Protein AF-A0A078QZM4-F1 (afdb_monomer_lite)

Structure (mmCIF, N/CA/C/O backbone):
data_AF-A0A078QZM4-F1
#
_entry.id   AF-A0A078QZM4-F1
#
loop_
_atom_site.group_PDB
_atom_site.id
_atom_site.type_symbol
_atom_site.label_atom_id
_atom_site.label_alt_id
_atom_site.label_comp_id
_atom_site.label_asym_id
_atom_site.label_entity_id
_atom_site.label_seq_id
_atom_site.pdbx_PDB_ins_code
_atom_site.Cartn_x
_atom_site.Cartn_y
_atom_site.Cartn_z
_atom_site.occupancy
_atom_site.B_iso_or_equiv
_atom_site.auth_seq_id
_atom_site.auth_comp_id
_atom_site.auth_asym_id
_atom_site.auth_atom_id
_atom_site.pdbx_PDB_model_num
ATOM 1 N N . MET A 1 1 ? 25.929 3.990 -8.352 1.00 57.75 1 MET A N 1
ATOM 2 C CA . MET A 1 1 ? 25.516 3.808 -9.764 1.00 57.75 1 MET A CA 1
ATOM 3 C C . MET A 1 1 ? 26.126 2.574 -10.441 1.00 57.75 1 MET A C 1
ATOM 5 O O . MET A 1 1 ? 25.554 2.129 -11.422 1.00 57.75 1 MET A O 1
ATOM 9 N N . ALA A 1 2 ? 27.191 1.959 -9.903 1.00 61.19 2 ALA A N 1
ATOM 10 C CA . ALA A 1 2 ? 27.818 0.764 -10.492 1.00 61.19 2 ALA A CA 1
ATOM 11 C C . ALA A 1 2 ? 26.961 -0.523 -10.456 1.00 61.19 2 ALA A C 1
ATOM 13 O O . ALA A 1 2 ? 27.176 -1.423 -11.256 1.00 61.19 2 ALA A O 1
ATOM 14 N N . PHE A 1 3 ? 25.991 -0.639 -9.543 1.00 68.69 3 PHE A N 1
ATOM 15 C CA . PHE A 1 3 ? 25.136 -1.832 -9.453 1.00 68.69 3 PHE A CA 1
ATOM 16 C C . PHE A 1 3 ? 24.144 -1.923 -10.626 1.00 68.69 3 PHE A C 1
ATOM 18 O O . PHE A 1 3 ? 24.035 -2.961 -11.264 1.00 68.69 3 PHE A O 1
ATOM 25 N N . ILE A 1 4 ? 23.487 -0.807 -10.965 1.00 68.25 4 ILE A N 1
ATOM 26 C CA . ILE A 1 4 ? 22.484 -0.736 -12.043 1.00 68.25 4 ILE A CA 1
ATOM 27 C C . ILE A 1 4 ? 23.132 -0.978 -13.412 1.00 68.25 4 ILE A C 1
ATOM 29 O O . ILE A 1 4 ? 22.571 -1.684 -14.240 1.00 68.25 4 ILE A O 1
ATOM 33 N N . SER A 1 5 ? 24.345 -0.465 -13.633 1.00 73.12 5 SER A N 1
ATOM 34 C CA . SER A 1 5 ? 25.075 -0.651 -14.894 1.00 73.12 5 SER A CA 1
ATOM 35 C C . SER A 1 5 ? 25.530 -2.094 -15.158 1.00 73.12 5 SER A C 1
ATOM 37 O O . SER A 1 5 ? 25.967 -2.378 -16.266 1.00 73.12 5 SER A O 1
ATOM 39 N N . ASN A 1 6 ? 25.447 -2.992 -14.168 1.00 78.94 6 ASN A N 1
ATOM 40 C CA . ASN A 1 6 ? 25.807 -4.410 -14.299 1.00 78.94 6 ASN A CA 1
ATOM 41 C C . ASN A 1 6 ? 24.588 -5.344 -14.442 1.00 78.94 6 ASN A C 1
ATOM 43 O O . ASN A 1 6 ? 24.764 -6.555 -14.558 1.00 78.94 6 ASN A O 1
ATOM 47 N N . LEU A 1 7 ? 23.354 -4.823 -14.423 1.00 79.38 7 LEU A N 1
ATOM 48 C CA . LEU A 1 7 ? 22.159 -5.647 -14.619 1.00 79.38 7 LEU A CA 1
ATOM 49 C C . LEU A 1 7 ? 21.873 -5.871 -16.111 1.00 79.38 7 LEU A C 1
ATOM 51 O O . LEU A 1 7 ? 21.985 -4.968 -16.936 1.00 79.38 7 LEU A O 1
ATOM 55 N N . SER A 1 8 ? 21.414 -7.078 -16.444 1.00 86.75 8 SER A N 1
ATOM 56 C CA . SER A 1 8 ? 20.887 -7.401 -17.774 1.00 86.75 8 SER A CA 1
ATOM 57 C C . SER A 1 8 ? 19.615 -6.596 -18.091 1.00 86.75 8 SER A C 1
ATOM 59 O O . SER A 1 8 ? 18.845 -6.259 -17.186 1.00 86.75 8 SER A O 1
ATOM 61 N N . ALA A 1 9 ? 19.353 -6.334 -19.376 1.00 83.00 9 ALA A N 1
ATOM 62 C CA . ALA A 1 9 ? 18.152 -5.630 -19.839 1.00 83.00 9 ALA A CA 1
ATOM 63 C C . ALA A 1 9 ? 16.825 -6.160 -19.241 1.00 83.00 9 ALA A C 1
ATOM 65 O O . ALA A 1 9 ? 16.053 -5.339 -18.739 1.00 83.00 9 ALA A O 1
ATOM 66 N N . PRO A 1 10 ? 16.553 -7.484 -19.191 1.00 84.38 10 PRO A N 1
ATOM 67 C CA . PRO A 1 10 ? 15.331 -7.979 -18.558 1.00 84.38 10 PRO A CA 1
ATOM 68 C C . PRO A 1 10 ? 15.318 -7.707 -17.052 1.00 84.38 10 PRO A C 1
ATOM 70 O O . PRO A 1 10 ? 14.311 -7.245 -16.525 1.00 84.38 10 PRO A O 1
ATOM 73 N N . SER A 1 11 ? 16.433 -7.919 -16.344 1.00 84.75 11 SER A N 1
ATOM 74 C CA . SER A 1 11 ? 16.488 -7.616 -14.908 1.00 84.75 11 SER A CA 1
ATOM 75 C C . SER A 1 11 ? 16.268 -6.129 -14.612 1.00 84.75 11 SER A C 1
ATOM 77 O O . SER A 1 11 ? 15.552 -5.810 -13.670 1.00 84.75 11 SER A O 1
ATOM 79 N N . LEU A 1 12 ? 16.799 -5.221 -15.443 1.00 85.75 12 LEU A N 1
ATOM 80 C CA . LEU A 1 12 ? 16.556 -3.781 -15.314 1.00 85.75 12 LEU A CA 1
ATOM 81 C C . LEU A 1 12 ? 15.077 -3.436 -15.486 1.00 85.75 12 LEU A C 1
ATOM 83 O O . LEU A 1 12 ? 14.534 -2.698 -14.668 1.00 85.75 12 LEU A O 1
ATOM 87 N N . PHE A 1 13 ? 14.422 -3.999 -16.504 1.00 85.00 13 PHE A N 1
ATOM 88 C CA . PHE A 1 13 ? 12.990 -3.813 -16.742 1.00 85.00 13 PHE A CA 1
ATOM 89 C C . PHE A 1 13 ? 12.158 -4.223 -15.519 1.00 85.00 13 PHE A C 1
ATOM 91 O O . PHE A 1 13 ? 11.382 -3.423 -14.994 1.00 85.00 13 PHE A O 1
ATOM 98 N N . TRP A 1 14 ? 12.384 -5.432 -14.997 1.00 84.62 14 TRP A N 1
ATOM 99 C CA . TRP A 1 14 ? 11.675 -5.937 -13.820 1.00 84.62 14 TRP A CA 1
ATOM 100 C 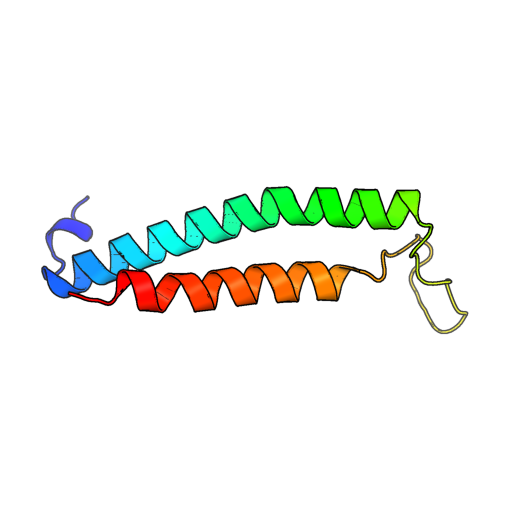C . TRP A 1 14 ? 11.944 -5.109 -12.561 1.00 84.62 14 TRP A C 1
ATOM 102 O O . TRP A 1 14 ? 11.013 -4.813 -11.809 1.00 84.62 14 TRP A O 1
ATOM 112 N N . THR A 1 15 ? 13.194 -4.697 -12.332 1.00 86.00 15 THR A N 1
ATOM 113 C CA . THR A 1 15 ? 13.563 -3.858 -11.184 1.00 86.00 15 THR A CA 1
ATOM 114 C C . THR A 1 15 ? 12.899 -2.484 -11.251 1.00 86.00 15 THR A C 1
ATOM 116 O O . THR A 1 15 ? 12.297 -2.059 -10.266 1.00 86.00 15 THR A O 1
ATOM 119 N N . VAL A 1 16 ? 12.954 -1.802 -12.399 1.00 86.06 16 VAL A N 1
ATOM 120 C CA . VAL A 1 16 ? 12.335 -0.477 -12.577 1.00 86.06 16 VAL A CA 1
ATOM 121 C C . VAL A 1 16 ? 10.819 -0.558 -12.402 1.00 86.06 16 VAL A C 1
ATOM 123 O O . VAL A 1 16 ? 10.249 0.239 -11.657 1.00 86.06 16 VAL A O 1
ATOM 126 N N . ASN A 1 17 ? 10.175 -1.561 -13.002 1.00 85.81 17 ASN A N 1
ATOM 127 C CA . ASN A 1 17 ? 8.736 -1.772 -12.867 1.00 85.81 17 ASN A CA 1
ATOM 128 C C . ASN A 1 17 ? 8.324 -2.055 -11.419 1.00 85.81 17 ASN A C 1
ATOM 130 O O . ASN A 1 17 ? 7.369 -1.461 -10.927 1.00 85.81 17 ASN A O 1
ATOM 134 N N . SER A 1 18 ? 9.075 -2.897 -10.706 1.00 86.25 18 SER A N 1
ATOM 135 C CA . SER A 1 18 ? 8.796 -3.210 -9.298 1.00 86.25 18 SER A CA 1
ATOM 136 C C . SER A 1 18 ? 8.891 -1.969 -8.408 1.00 86.25 18 SER A C 1
ATOM 138 O O . SER A 1 18 ? 8.039 -1.754 -7.546 1.00 86.25 18 SER A O 1
ATOM 140 N N . ILE A 1 19 ? 9.898 -1.119 -8.640 1.00 89.06 19 ILE A N 1
ATOM 141 C CA . ILE A 1 19 ? 10.063 0.146 -7.912 1.00 89.06 19 ILE A CA 1
ATOM 142 C C . ILE A 1 19 ? 8.903 1.099 -8.219 1.00 89.06 19 ILE A C 1
ATOM 144 O O . ILE A 1 19 ? 8.352 1.707 -7.303 1.00 89.06 19 ILE A O 1
ATOM 148 N N . LEU A 1 20 ? 8.499 1.209 -9.486 1.00 87.62 20 LEU A N 1
ATOM 149 C CA . LEU A 1 20 ? 7.396 2.076 -9.892 1.00 87.62 20 LEU A CA 1
ATOM 150 C C . LEU A 1 20 ? 6.066 1.632 -9.266 1.00 87.62 20 LEU A C 1
ATOM 152 O O . LEU A 1 20 ? 5.365 2.456 -8.677 1.00 87.62 20 LEU A O 1
ATOM 156 N N . VAL A 1 21 ? 5.759 0.330 -9.299 1.00 85.62 21 VAL A N 1
ATOM 157 C CA . VAL A 1 21 ? 4.583 -0.242 -8.620 1.00 85.62 21 VAL A CA 1
ATOM 158 C C . VAL A 1 21 ? 4.634 0.035 -7.121 1.00 85.62 21 VAL A C 1
ATOM 160 O O . VAL A 1 21 ? 3.626 0.446 -6.547 1.00 85.62 21 VAL A O 1
ATOM 163 N N . PHE A 1 22 ? 5.790 -0.151 -6.478 1.00 87.06 22 PHE A N 1
ATOM 164 C CA . PHE A 1 22 ? 5.946 0.105 -5.047 1.00 87.06 22 PHE A CA 1
ATOM 165 C C . PHE A 1 22 ? 5.651 1.565 -4.690 1.00 87.06 22 PHE A C 1
ATOM 167 O O . PHE A 1 22 ? 4.892 1.817 -3.755 1.00 87.06 22 PHE A O 1
ATOM 174 N N . ILE A 1 23 ? 6.188 2.524 -5.452 1.00 90.38 23 ILE A N 1
ATOM 175 C CA . ILE A 1 23 ? 5.949 3.957 -5.230 1.00 90.38 23 ILE A CA 1
ATOM 176 C C . ILE A 1 23 ? 4.462 4.281 -5.387 1.00 90.38 23 ILE A C 1
ATOM 178 O O . ILE A 1 23 ? 3.877 4.924 -4.516 1.00 90.38 23 ILE A O 1
ATOM 182 N N . VAL A 1 24 ? 3.829 3.799 -6.459 1.00 87.06 24 VAL A N 1
ATOM 183 C CA . VAL A 1 24 ? 2.394 3.999 -6.704 1.00 87.06 24 VAL A CA 1
ATOM 184 C C . VAL A 1 24 ? 1.554 3.414 -5.561 1.00 87.06 24 VAL A C 1
ATOM 186 O O . VAL A 1 24 ? 0.654 4.082 -5.049 1.00 87.06 24 VAL A O 1
ATOM 189 N N . CYS A 1 25 ? 1.885 2.208 -5.093 1.00 86.50 25 CYS A N 1
ATOM 190 C CA . CYS A 1 25 ? 1.210 1.577 -3.960 1.00 86.50 25 CYS A CA 1
ATOM 191 C C . CYS A 1 25 ? 1.410 2.371 -2.661 1.00 86.50 25 CYS A C 1
ATOM 193 O O . CYS A 1 25 ? 0.433 2.636 -1.964 1.00 86.50 25 CYS A O 1
ATOM 195 N N . ALA A 1 26 ? 2.636 2.801 -2.354 1.00 89.12 26 ALA A N 1
ATOM 196 C CA . ALA A 1 26 ? 2.950 3.562 -1.146 1.00 89.12 26 ALA A CA 1
ATOM 197 C C . ALA A 1 26 ? 2.225 4.916 -1.111 1.00 89.12 26 ALA A C 1
ATOM 199 O O . ALA A 1 26 ? 1.643 5.276 -0.088 1.00 89.12 26 ALA A O 1
ATOM 200 N N . LEU A 1 27 ? 2.191 5.633 -2.240 1.00 90.44 27 LEU A N 1
ATOM 201 C CA . LEU A 1 27 ? 1.443 6.886 -2.369 1.00 90.44 27 LEU A CA 1
ATOM 202 C C . LEU A 1 27 ? -0.064 6.654 -2.219 1.00 90.44 27 LEU A C 1
ATOM 204 O O . LEU A 1 27 ? -0.725 7.375 -1.472 1.00 90.44 27 LEU A O 1
ATOM 208 N N . SER A 1 28 ? -0.609 5.620 -2.868 1.00 86.44 28 SER A N 1
ATOM 209 C CA . SER A 1 28 ? -2.034 5.290 -2.757 1.00 86.44 28 SER A CA 1
ATOM 210 C C . SER A 1 28 ? -2.430 4.928 -1.321 1.00 86.44 28 SER A C 1
ATOM 212 O O . SER A 1 28 ? -3.434 5.428 -0.818 1.00 86.44 28 SER A O 1
ATOM 214 N N . ALA A 1 29 ? -1.608 4.145 -0.615 1.00 87.38 29 ALA A N 1
ATOM 215 C CA . ALA A 1 29 ? -1.809 3.817 0.792 1.00 87.38 29 ALA A CA 1
ATOM 216 C C . ALA A 1 29 ? -1.736 5.071 1.672 1.00 87.38 29 ALA A C 1
ATOM 218 O O . ALA A 1 29 ? -2.590 5.262 2.537 1.00 87.38 29 ALA A O 1
ATOM 219 N N . GLY A 1 30 ? -0.767 5.953 1.406 1.00 89.00 30 GLY A N 1
ATOM 220 C CA . GLY A 1 30 ? -0.616 7.232 2.095 1.00 89.00 30 GLY A CA 1
ATOM 221 C C . GLY A 1 30 ? -1.842 8.141 1.979 1.00 89.00 30 GLY A C 1
ATOM 222 O O . GLY A 1 30 ? -2.117 8.887 2.911 1.00 89.00 30 GLY A O 1
ATOM 223 N N . VAL A 1 31 ? -2.613 8.046 0.890 1.00 89.50 31 VAL A N 1
ATOM 224 C CA . VAL A 1 31 ? -3.876 8.784 0.698 1.00 89.50 31 VAL A CA 1
ATOM 225 C C . VAL A 1 31 ? -5.087 8.019 1.252 1.00 89.50 31 VAL A C 1
ATOM 227 O O . VAL A 1 31 ? -5.962 8.610 1.883 1.00 89.50 31 VAL A O 1
ATOM 230 N N . LEU A 1 32 ? -5.153 6.700 1.062 1.00 87.56 32 LEU A N 1
ATOM 231 C CA . LEU A 1 32 ? -6.294 5.878 1.484 1.00 87.56 32 LEU A CA 1
ATOM 232 C C . LEU A 1 32 ? -6.388 5.717 3.007 1.00 87.56 32 LEU A C 1
ATOM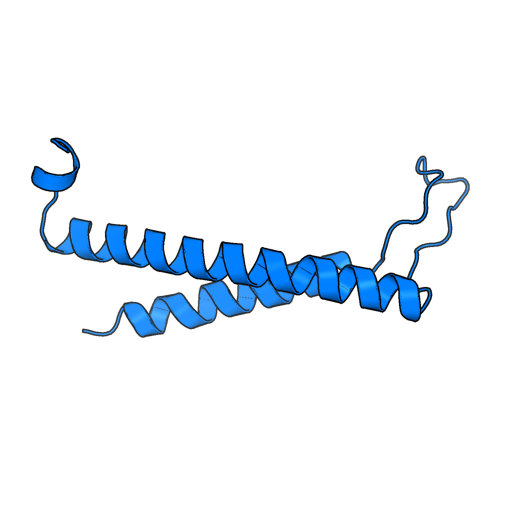 234 O O . LEU A 1 32 ? -7.488 5.764 3.556 1.00 87.56 32 LEU A O 1
ATOM 238 N N . ILE A 1 33 ? -5.259 5.557 3.704 1.00 89.44 33 ILE A N 1
ATOM 239 C CA . ILE A 1 33 ? -5.225 5.421 5.169 1.00 89.44 33 ILE A CA 1
ATOM 240 C C . ILE A 1 33 ? -5.862 6.633 5.874 1.00 89.44 33 ILE A C 1
ATOM 242 O O . ILE A 1 33 ? -6.786 6.412 6.661 1.00 89.44 33 ILE A O 1
ATOM 246 N N . PRO A 1 34 ? -5.462 7.898 5.618 1.00 88.06 34 PRO A N 1
ATOM 247 C CA . PRO A 1 34 ? -6.069 9.045 6.290 1.00 88.06 34 PRO A CA 1
ATOM 248 C C . PRO A 1 34 ? -7.547 9.222 5.930 1.00 88.06 34 PRO A C 1
ATOM 250 O O . PRO A 1 34 ? -8.325 9.611 6.796 1.00 88.06 34 PRO A O 1
ATOM 253 N N . LEU A 1 35 ? -7.970 8.878 4.706 1.00 89.25 35 LEU A N 1
ATOM 254 C CA . LEU A 1 35 ? -9.387 8.896 4.320 1.00 89.25 35 LEU A CA 1
ATOM 255 C C . LEU A 1 35 ? -10.211 7.883 5.122 1.00 89.25 35 LEU A C 1
ATOM 257 O O . LEU A 1 35 ? -11.292 8.205 5.611 1.00 89.25 35 LEU A O 1
ATOM 261 N N . ILE A 1 36 ? -9.702 6.665 5.294 1.00 88.62 36 ILE A N 1
ATOM 262 C CA . ILE A 1 36 ? -10.396 5.617 6.051 1.00 88.62 36 ILE A CA 1
ATOM 263 C C . ILE A 1 36 ? -10.413 5.942 7.543 1.00 88.62 36 ILE A C 1
ATOM 265 O O . ILE A 1 36 ? -11.433 5.728 8.201 1.00 88.62 36 ILE A O 1
ATOM 269 N N . LEU A 1 37 ? -9.331 6.525 8.068 1.00 86.12 37 LEU A N 1
ATOM 270 C CA . LEU A 1 37 ? -9.308 7.074 9.420 1.00 86.12 37 LEU A CA 1
ATOM 271 C C . LEU A 1 37 ? -10.365 8.172 9.571 1.00 86.12 37 LEU A C 1
ATOM 273 O O . LEU A 1 37 ? -11.189 8.081 10.479 1.00 86.12 37 LEU A O 1
ATOM 277 N N . LEU A 1 38 ? -10.426 9.140 8.654 1.00 89.00 38 LEU A N 1
ATOM 278 C CA . LEU A 1 38 ? -11.427 10.206 8.679 1.00 89.00 38 LEU A CA 1
ATOM 279 C C . LEU A 1 38 ? -12.856 9.643 8.664 1.00 89.00 38 LEU A C 1
ATOM 281 O O . LEU A 1 38 ? -13.673 10.029 9.494 1.00 89.00 38 LEU A O 1
ATOM 285 N N . ILE A 1 39 ? -13.147 8.674 7.791 1.00 89.88 39 ILE A N 1
ATOM 286 C CA . ILE A 1 39 ? -14.454 8.000 7.740 1.00 89.88 39 ILE A CA 1
ATOM 287 C C . ILE A 1 39 ? -14.750 7.277 9.058 1.00 89.88 39 ILE A C 1
ATOM 289 O O . ILE A 1 39 ? -15.878 7.344 9.548 1.00 89.88 39 ILE A O 1
ATOM 293 N N . SER A 1 40 ? -13.758 6.609 9.653 1.00 87.69 40 SER A N 1
ATOM 294 C CA . SER A 1 40 ? -13.933 5.920 10.934 1.00 87.69 40 SER A CA 1
ATOM 295 C C . SER A 1 40 ? -14.276 6.887 12.072 1.00 87.69 40 SER A C 1
ATOM 297 O O . SER A 1 40 ? -15.178 6.580 12.852 1.00 87.69 40 SER A O 1
ATOM 299 N N . PHE A 1 41 ? -13.659 8.079 12.091 1.00 85.19 41 PHE A N 1
ATOM 300 C CA . PHE A 1 41 ? -13.990 9.172 13.011 1.00 85.19 41 PHE A CA 1
ATOM 301 C C . PHE A 1 41 ? -15.382 9.742 12.744 1.00 85.19 41 PHE A C 1
ATOM 303 O O . PHE A 1 41 ? -16.194 9.812 13.661 1.00 85.19 41 PHE A O 1
ATOM 310 N N . CYS A 1 42 ? -15.712 10.071 11.493 1.00 88.06 42 CYS A N 1
ATOM 311 C CA . CYS A 1 42 ? -17.016 10.641 11.147 1.00 88.06 42 CYS A CA 1
ATOM 312 C C . CYS A 1 42 ? -18.190 9.687 11.409 1.00 88.06 42 CYS A C 1
ATOM 314 O O . CYS A 1 42 ? -19.301 10.135 11.684 1.00 88.06 42 CYS A O 1
ATOM 316 N N . ARG A 1 43 ? -17.978 8.373 11.283 1.00 85.38 43 ARG A N 1
ATOM 317 C CA . ARG A 1 43 ? -19.028 7.355 11.438 1.00 85.38 43 ARG A CA 1
ATOM 318 C C . ARG A 1 43 ? -18.985 6.632 12.787 1.00 85.38 43 ARG A C 1
ATOM 320 O O . ARG A 1 43 ? -19.758 5.699 12.970 1.00 85.38 43 ARG A O 1
ATOM 327 N N . ASN A 1 44 ? -18.105 7.035 13.710 1.00 82.94 44 ASN A N 1
ATOM 328 C CA . ASN A 1 44 ? -17.877 6.356 14.993 1.00 82.94 44 ASN A CA 1
ATOM 329 C C . ASN A 1 44 ? -17.692 4.833 14.845 1.00 82.94 44 ASN A C 1
ATOM 331 O O . ASN A 1 44 ? -18.201 4.033 15.630 1.00 82.94 44 ASN A O 1
ATOM 335 N N . LEU A 1 45 ? -16.939 4.407 13.826 1.00 83.81 45 LEU A N 1
ATOM 336 C CA . LEU A 1 45 ? -16.658 2.992 13.547 1.00 83.81 45 LEU A CA 1
ATOM 337 C C . LEU A 1 45 ? -15.476 2.485 14.385 1.00 83.81 45 LEU A C 1
ATOM 339 O O . LEU A 1 45 ? -14.596 1.772 13.896 1.00 83.81 45 LEU A O 1
ATOM 343 N N . PHE A 1 46 ? -15.471 2.852 15.662 1.00 82.12 46 PHE A N 1
ATOM 344 C CA . PHE A 1 46 ? -14.477 2.431 16.639 1.00 82.12 46 PHE A CA 1
ATOM 345 C C . PHE A 1 46 ? -14.904 1.153 17.325 1.00 82.12 46 PHE A C 1
ATOM 347 O O . PHE A 1 46 ? -16.097 0.876 17.468 1.00 82.12 46 PHE A O 1
ATOM 354 N N . ASP A 1 47 ? -13.917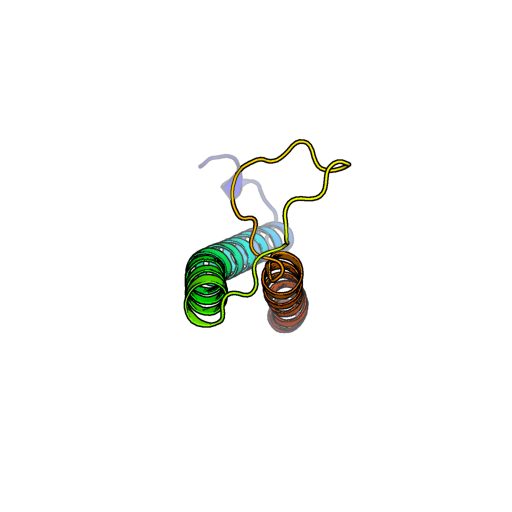 0.359 17.706 1.00 77.88 47 ASP A N 1
ATOM 355 C CA . ASP A 1 47 ? -14.162 -0.825 18.504 1.00 77.88 47 ASP A CA 1
ATOM 356 C C . ASP A 1 47 ? -14.332 -0.424 19.972 1.00 77.88 47 ASP A C 1
ATOM 358 O O . ASP A 1 47 ? -13.579 0.408 20.484 1.00 77.88 47 ASP A O 1
ATOM 362 N N . MET A 1 48 ? -15.337 -0.993 20.640 1.00 70.69 48 MET A N 1
ATOM 363 C CA . MET A 1 48 ? -15.568 -0.734 22.061 1.00 70.69 48 MET A CA 1
ATOM 364 C C . MET A 1 48 ? -14.436 -1.401 22.863 1.00 70.69 48 MET A C 1
ATOM 366 O O . MET A 1 48 ? -14.130 -2.576 22.592 1.00 70.69 48 MET A O 1
ATOM 370 N N . PRO A 1 49 ? -13.798 -0.693 23.814 1.00 68.62 49 PRO A N 1
ATOM 371 C CA . PRO A 1 49 ? -12.889 -1.330 24.754 1.00 68.62 49 PRO A CA 1
ATOM 372 C C . PRO A 1 49 ? -13.692 -2.321 25.606 1.00 68.62 49 PRO A C 1
ATOM 374 O O . PRO A 1 49 ? -14.769 -2.005 26.104 1.00 68.62 49 PRO A O 1
ATOM 377 N N . ASP A 1 50 ? -13.183 -3.541 25.697 1.00 74.69 50 ASP A N 1
ATOM 378 C CA .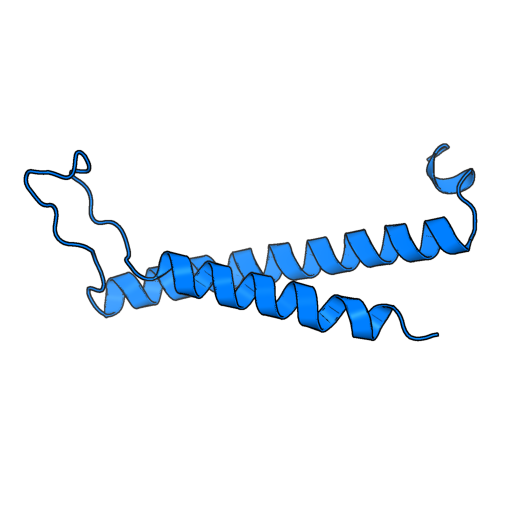 ASP A 1 50 ? -13.756 -4.654 26.457 1.00 74.69 50 ASP A CA 1
ATOM 379 C C . ASP A 1 50 ? -12.774 -4.980 27.590 1.00 74.69 50 ASP A C 1
ATOM 381 O O . ASP A 1 50 ? -11.577 -4.746 27.425 1.00 74.69 50 ASP A O 1
ATOM 385 N N . GLU A 1 51 ? -13.226 -5.544 28.709 1.00 71.38 51 GLU A N 1
ATOM 386 C CA . GLU A 1 51 ? -12.363 -5.896 29.852 1.00 71.38 51 GLU A CA 1
ATOM 387 C C . GLU A 1 51 ? -11.268 -6.905 29.463 1.00 71.38 51 GLU A C 1
ATOM 389 O O . GLU A 1 51 ? -10.209 -6.979 30.084 1.00 71.38 51 GLU A O 1
ATOM 394 N N . ARG A 1 52 ? -11.480 -7.636 28.361 1.00 77.19 52 ARG A N 1
ATOM 395 C CA . ARG A 1 52 ? -10.473 -8.498 27.730 1.00 77.19 52 ARG A CA 1
ATOM 396 C C . ARG A 1 52 ? -9.390 -7.727 26.951 1.00 77.19 52 ARG A C 1
ATOM 398 O O . ARG A 1 52 ? -8.311 -8.272 26.712 1.00 77.19 52 ARG A O 1
ATOM 405 N N . LYS A 1 53 ? -9.657 -6.504 26.478 1.00 65.81 53 LYS A N 1
ATOM 406 C CA . LYS A 1 53 ? -8.772 -5.732 25.586 1.00 65.81 53 LYS A CA 1
ATOM 407 C C . LYS A 1 53 ? -7.898 -4.769 26.396 1.00 65.81 53 LYS A C 1
ATOM 409 O O . LYS A 1 53 ? -8.376 -3.833 27.016 1.00 65.81 53 LYS A O 1
ATOM 414 N N . ILE A 1 54 ? -6.581 -4.946 26.299 1.00 71.06 54 ILE A N 1
ATOM 415 C CA . ILE A 1 54 ? -5.572 -4.106 26.972 1.00 71.06 54 ILE A CA 1
ATOM 416 C C . ILE A 1 54 ? -5.460 -2.672 26.413 1.00 71.06 54 ILE A C 1
ATOM 418 O O . ILE A 1 54 ? -4.742 -1.853 26.984 1.00 71.06 54 ILE A O 1
ATOM 422 N N . HIS A 1 55 ? -6.128 -2.350 25.295 1.00 65.50 55 HIS A N 1
ATOM 423 C CA . HIS A 1 55 ? -6.106 -0.996 24.741 1.00 65.50 55 HIS A CA 1
ATOM 424 C C . HIS A 1 55 ? -7.132 -0.109 25.463 1.00 65.50 55 HIS A C 1
ATOM 426 O O . HIS A 1 55 ? -8.291 -0.478 25.610 1.00 65.50 55 HIS A O 1
ATOM 432 N N . GLN A 1 56 ? -6.714 1.090 25.870 1.00 64.56 56 GLN A N 1
ATOM 433 C CA . GLN A 1 56 ? -7.592 2.091 26.496 1.00 64.56 56 GLN A CA 1
ATOM 434 C C . GLN A 1 56 ? -8.046 3.182 25.504 1.00 64.56 56 GLN A C 1
ATOM 436 O O . GLN A 1 56 ? -8.975 3.931 25.782 1.00 64.56 56 GLN A O 1
ATOM 441 N N . GLY A 1 57 ? -7.401 3.286 24.333 1.00 68.25 57 GLY A N 1
ATOM 442 C CA . GLY A 1 57 ? -7.725 4.280 23.298 1.00 68.25 57 GLY A CA 1
ATOM 443 C C . GLY A 1 57 ? -8.621 3.724 22.190 1.00 68.25 57 GLY A C 1
ATOM 444 O O . GLY A 1 57 ? -8.576 2.538 21.911 1.00 68.25 57 GLY A O 1
ATOM 445 N N . VAL A 1 58 ? -9.419 4.553 21.523 1.00 68.88 58 VAL A N 1
ATOM 446 C CA . VAL A 1 58 ? -10.277 4.119 20.403 1.00 68.88 58 VAL A CA 1
ATOM 447 C C . VAL A 1 58 ? -9.459 3.603 19.210 1.00 68.88 58 VAL A C 1
ATOM 449 O O . VAL A 1 58 ? -8.612 4.317 18.676 1.00 68.88 58 VAL A O 1
ATOM 452 N N . VAL A 1 59 ? -9.738 2.373 18.762 1.00 75.31 59 VAL A N 1
ATOM 453 C CA . VAL A 1 59 ? -9.102 1.756 17.584 1.00 75.31 59 VAL A CA 1
ATOM 454 C C . VAL A 1 59 ? -10.119 1.674 16.435 1.00 75.31 59 VAL A C 1
ATOM 456 O O . VAL A 1 59 ? -11.223 1.156 16.631 1.00 75.31 59 VAL A O 1
ATOM 459 N N . PRO A 1 60 ? -9.802 2.183 15.231 1.00 82.69 60 PRO A N 1
ATOM 460 C CA . PRO A 1 60 ? -10.713 2.149 14.090 1.00 82.69 60 PRO A CA 1
ATOM 461 C C . PRO A 1 60 ? -10.844 0.732 13.516 1.00 82.69 60 PRO A C 1
ATOM 463 O O . PRO A 1 60 ? -9.855 0.096 13.154 1.00 82.69 60 PRO A O 1
ATOM 466 N N . ARG A 1 61 ? -12.081 0.247 13.349 1.00 82.38 61 ARG A N 1
ATOM 467 C CA . ARG A 1 61 ? -12.364 -1.124 12.866 1.00 82.38 61 ARG A CA 1
ATOM 468 C C . ARG A 1 61 ? -12.127 -1.333 11.370 1.00 82.38 61 ARG A C 1
ATOM 470 O O . ARG A 1 61 ? -12.128 -2.460 10.884 1.00 82.38 61 ARG A O 1
ATOM 477 N N . LEU A 1 62 ? -11.923 -0.250 10.625 1.00 79.56 62 LEU A N 1
ATOM 478 C CA . LEU A 1 62 ? -11.832 -0.263 9.164 1.00 79.56 62 LEU A CA 1
ATOM 479 C C . LEU A 1 62 ? -10.415 -0.520 8.621 1.00 79.56 62 LEU A C 1
ATOM 481 O O . LEU A 1 62 ? -10.230 -0.533 7.404 1.00 79.56 62 LEU A O 1
ATOM 485 N N . GLY A 1 63 ? -9.417 -0.760 9.482 1.00 75.31 63 GLY A N 1
ATOM 486 C CA . GLY A 1 63 ? -8.029 -0.989 9.052 1.00 75.31 63 GLY A CA 1
ATOM 487 C C . GLY A 1 63 ? -7.877 -2.131 8.036 1.00 75.31 63 GLY A C 1
ATOM 488 O O . GLY A 1 63 ? -7.139 -2.005 7.061 1.00 75.31 63 GLY A O 1
ATOM 489 N N . GLY A 1 64 ? -8.652 -3.212 8.184 1.00 79.38 64 GLY A N 1
ATOM 490 C CA . GLY A 1 64 ? -8.645 -4.333 7.234 1.00 79.38 64 GLY A CA 1
ATOM 491 C C . GLY A 1 64 ? -9.156 -3.970 5.831 1.00 79.38 64 GLY A C 1
ATOM 492 O O . GLY A 1 64 ? -8.660 -4.498 4.837 1.00 79.38 64 GLY A O 1
ATOM 493 N N . ILE A 1 65 ? -10.101 -3.029 5.726 1.00 81.38 65 ILE A N 1
ATOM 494 C CA . ILE A 1 65 ? -10.630 -2.549 4.438 1.00 81.38 65 ILE A CA 1
ATOM 495 C C . ILE A 1 65 ? -9.592 -1.669 3.730 1.00 81.38 65 ILE A C 1
ATOM 497 O O . ILE A 1 65 ? -9.430 -1.786 2.512 1.0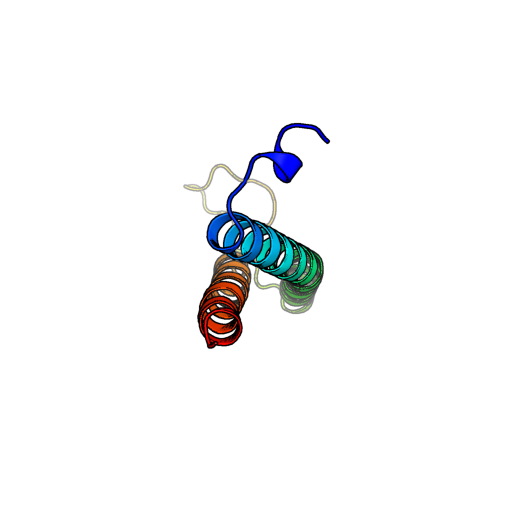0 81.38 65 ILE A O 1
ATOM 501 N N . ALA A 1 66 ? -8.839 -0.865 4.488 1.00 77.94 66 ALA A N 1
ATOM 502 C CA . ALA A 1 66 ? -7.713 -0.088 3.966 1.00 77.94 66 ALA A CA 1
ATOM 503 C C . ALA A 1 66 ? -6.635 -0.996 3.371 1.00 77.94 66 ALA A C 1
ATOM 505 O O . ALA A 1 66 ? -6.184 -0.795 2.246 1.00 77.94 66 ALA A O 1
ATOM 506 N N . PHE A 1 67 ? -6.272 -2.051 4.098 1.00 78.31 67 PHE A N 1
ATOM 507 C CA . PHE A 1 67 ? -5.253 -2.992 3.651 1.00 78.31 67 PHE A CA 1
ATOM 508 C C . PHE A 1 67 ? -5.687 -3.764 2.397 1.00 78.31 67 PHE A C 1
ATOM 510 O O . PHE A 1 67 ? -4.945 -3.842 1.418 1.00 78.31 67 PHE A O 1
ATOM 517 N N . LYS A 1 68 ? -6.920 -4.287 2.381 1.00 82.44 68 LYS A N 1
ATOM 518 C CA . LYS A 1 68 ? -7.433 -5.089 1.260 1.00 82.44 68 LYS A CA 1
ATOM 519 C C . LYS A 1 68 ? -7.504 -4.307 -0.054 1.00 82.44 68 LYS A C 1
ATOM 521 O O . LYS A 1 68 ? -7.255 -4.880 -1.111 1.00 82.44 68 LYS A O 1
ATOM 526 N N . SER A 1 69 ? -7.841 -3.0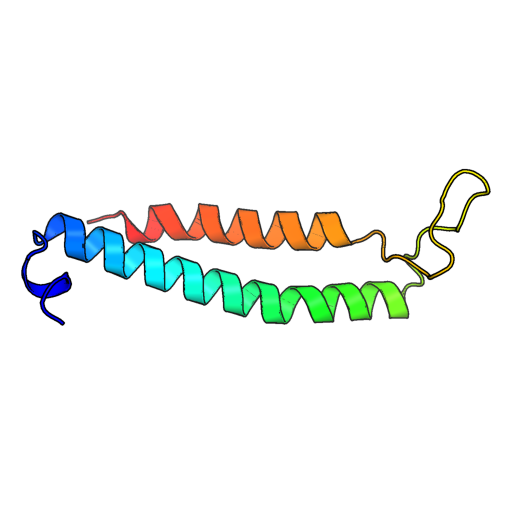20 0.001 1.00 79.88 69 SER A N 1
ATOM 527 C CA . SER A 1 69 ? -7.934 -2.166 -1.190 1.00 79.88 69 SER A CA 1
ATOM 528 C C . SER A 1 69 ? -6.557 -1.832 -1.778 1.00 79.88 69 SER A C 1
ATOM 530 O O . SER A 1 69 ? -6.384 -1.935 -2.992 1.00 79.88 69 SER A O 1
ATOM 532 N N . VAL A 1 70 ? -5.554 -1.550 -0.940 1.00 80.50 70 VAL A N 1
ATOM 533 C CA . VAL A 1 70 ? -4.165 -1.327 -1.387 1.00 80.50 70 VAL A CA 1
ATOM 534 C C . VAL A 1 70 ? -3.553 -2.595 -1.995 1.00 80.50 70 VAL A C 1
ATOM 536 O O . VAL A 1 70 ? -2.951 -2.533 -3.067 1.00 80.50 70 VAL A O 1
ATOM 539 N N . VAL A 1 71 ? -3.741 -3.762 -1.365 1.00 82.44 71 VAL A N 1
ATOM 540 C CA . VAL A 1 71 ? -3.228 -5.039 -1.899 1.00 82.44 71 VAL A CA 1
ATOM 541 C C . VAL A 1 71 ? -3.880 -5.384 -3.239 1.00 82.44 71 VAL A C 1
ATOM 543 O O . VAL A 1 71 ? -3.186 -5.789 -4.169 1.00 82.44 71 VAL A O 1
ATOM 546 N N . PHE A 1 72 ? -5.195 -5.182 -3.370 1.00 83.50 72 PHE A N 1
ATOM 547 C CA . PHE A 1 72 ? -5.895 -5.402 -4.637 1.00 83.50 72 PHE A CA 1
ATOM 548 C C . PHE A 1 72 ? -5.332 -4.522 -5.760 1.00 83.50 72 PHE A C 1
ATOM 550 O O . PHE A 1 72 ? -5.076 -5.016 -6.855 1.00 83.50 72 PHE A O 1
ATOM 557 N N . PHE A 1 73 ? -5.078 -3.242 -5.477 1.00 77.62 73 PHE A N 1
ATOM 558 C CA . PHE A 1 73 ? -4.501 -2.313 -6.448 1.00 77.62 73 PHE A CA 1
ATOM 559 C C . PHE A 1 73 ? -3.085 -2.725 -6.878 1.00 77.62 73 PHE A C 1
ATOM 561 O O . PHE A 1 73 ? -2.767 -2.706 -8.065 1.00 77.62 73 PHE A O 1
ATOM 568 N N . SER A 1 74 ? -2.265 -3.181 -5.927 1.00 76.56 74 SER A N 1
ATOM 569 C CA . SER A 1 74 ? -0.913 -3.684 -6.193 1.00 76.56 74 SER A CA 1
ATOM 570 C C . SER A 1 74 ? -0.911 -4.903 -7.126 1.00 76.56 74 SER A C 1
ATOM 572 O O . SER A 1 74 ? -0.185 -4.927 -8.120 1.00 76.56 74 SER A O 1
ATOM 574 N N . VAL A 1 75 ? -1.773 -5.889 -6.852 1.00 79.69 75 VAL A N 1
ATOM 575 C CA . VAL A 1 75 ? -1.883 -7.120 -7.653 1.00 79.69 75 VAL A CA 1
ATOM 576 C C . VAL A 1 75 ? -2.515 -6.859 -9.021 1.00 79.69 75 VAL A C 1
ATOM 578 O O . VAL A 1 75 ? -2.154 -7.526 -9.983 1.00 79.69 75 VAL A O 1
ATOM 581 N N . ALA A 1 76 ? -3.428 -5.892 -9.139 1.00 79.12 76 ALA A N 1
ATOM 582 C CA . ALA A 1 76 ? -4.047 -5.538 -10.416 1.00 79.12 76 ALA A CA 1
ATOM 583 C C . ALA A 1 76 ? -3.091 -4.784 -11.361 1.00 79.12 76 ALA A C 1
ATOM 585 O O . ALA A 1 76 ? -3.171 -4.963 -12.575 1.00 79.12 76 ALA A O 1
ATOM 586 N N . LEU A 1 77 ? -2.181 -3.961 -10.828 1.00 74.62 77 LEU A N 1
ATOM 587 C CA . LEU A 1 77 ? -1.234 -3.177 -11.632 1.00 74.62 77 LEU A CA 1
ATOM 588 C C . LEU A 1 77 ? -0.060 -3.998 -12.175 1.00 74.62 77 LEU A C 1
ATOM 590 O O . LEU A 1 77 ? 0.406 -3.736 -13.283 1.00 74.62 77 LEU A O 1
ATOM 594 N N . LEU A 1 78 ? 0.407 -4.997 -11.422 1.00 71.75 78 LEU A N 1
ATOM 595 C CA . LEU A 1 78 ? 1.563 -5.820 -11.793 1.00 71.75 78 LEU A CA 1
ATOM 596 C C . LEU A 1 78 ? 1.420 -6.505 -13.172 1.00 71.75 78 LEU A C 1
ATOM 598 O O . LEU A 1 78 ? 2.306 -6.315 -14.002 1.00 71.75 78 LEU A O 1
ATOM 602 N N . PRO A 1 79 ? 0.329 -7.234 -13.488 1.00 67.75 79 PRO A N 1
ATOM 603 C CA . PRO A 1 79 ? 0.168 -7.921 -14.772 1.00 67.75 79 PRO A CA 1
ATOM 604 C C . PRO A 1 79 ? 0.101 -6.973 -15.972 1.00 67.75 79 PRO A C 1
ATOM 606 O O . PRO A 1 79 ? 0.624 -7.305 -17.032 1.00 67.75 79 PRO A O 1
ATOM 609 N N . GLY A 1 80 ? -0.505 -5.791 -15.806 1.00 67.75 80 GLY A N 1
ATOM 610 C CA . GLY A 1 80 ? -0.602 -4.786 -16.870 1.00 67.75 80 GLY A CA 1
ATOM 611 C C . GLY A 1 80 ? 0.755 -4.201 -17.271 1.00 67.75 80 GLY A C 1
ATOM 612 O O . GLY A 1 80 ? 0.925 -3.769 -18.405 1.00 67.75 80 GLY A O 1
ATOM 613 N N . MET A 1 81 ? 1.740 -4.234 -16.369 1.00 65.44 81 MET A N 1
ATOM 614 C CA . MET A 1 81 ? 3.117 -3.812 -16.649 1.00 65.44 81 MET A CA 1
ATOM 615 C C . MET A 1 81 ? 3.996 -4.942 -17.211 1.00 65.44 81 MET A C 1
ATOM 617 O O . MET A 1 81 ? 5.085 -4.673 -17.714 1.00 65.44 81 MET A O 1
ATOM 621 N N . CYS A 1 82 ? 3.535 -6.195 -17.136 1.00 65.12 82 CYS A N 1
ATOM 622 C CA . CYS A 1 82 ? 4.249 -7.379 -17.626 1.00 65.12 82 CYS A CA 1
ATOM 623 C C . CYS A 1 82 ? 3.990 -7.700 -19.106 1.00 65.12 82 CYS A C 1
ATOM 625 O O . CYS A 1 82 ? 4.632 -8.605 -19.632 1.00 65.12 82 CYS A O 1
ATOM 627 N N . GLN A 1 83 ? 3.041 -7.034 -19.770 1.00 60.00 83 GLN A N 1
ATOM 628 C CA . GLN A 1 83 ? 2.712 -7.312 -21.171 1.00 60.00 83 GLN A CA 1
ATOM 629 C C . GLN A 1 83 ? 3.608 -6.516 -22.128 1.00 60.00 83 GLN A C 1
ATOM 631 O O . GLN A 1 83 ? 3.280 -5.382 -22.465 1.00 60.00 83 GLN A O 1
ATOM 636 N N . PHE A 1 84 ? 4.697 -7.144 -22.580 1.00 51.22 84 PHE A N 1
ATOM 637 C CA . PHE A 1 84 ? 5.362 -6.913 -23.870 1.00 51.22 84 PHE A CA 1
ATOM 638 C C . PHE A 1 84 ? 5.985 -8.218 -24.366 1.00 51.22 84 PHE A C 1
ATOM 640 O O . PHE A 1 84 ? 6.639 -8.902 -23.546 1.00 51.22 84 PHE A O 1
#

Sequence (84 aa):
MAFISNLSAPSLFWTVNSILVFIVCALSAGVLIPLILLISFCRNLFDMPDERKIHQGVVPRLGGIAFKSVVFFSVALLPGMCQF

Organism: NCBI:txid1339350

Secondary structure (DSSP, 8-state):
-TTGGGS-HHHHHHHHHHHHHHHHHHHHHHHHHHHHHHHHHHTT-EEPP-TT----S-EETTHHHHHHHHHHHHHHHHHHHS--

Foldseek 3Di:
DVVLVPDDPVRNLVVVLVVVLVVVLVVLLVVLVVVLVVVCVVVVQWDDDDPPDPDPDTDHPCVVVSVVVSVVSSVVVVVVSVDD

Radius of gyration: 19.16 Å; chains: 1; bounding box: 47×19×54 Å

pLDDT: mean 79.48, std 8.88, range [51.22, 90.44]